Protein AF-A0A852RSH9-F1 (afdb_monomer)

Mean predicted aligned error: 13.24 Å

Solvent-accessible surface area (backbone atoms only — not comparable to full-atom values): 6559 Å² total; per-residue (Å²): 137,82,84,81,76,76,93,78,75,75,75,74,82,78,70,78,66,69,63,60,62,51,49,51,49,34,26,51,53,15,32,61,47,11,36,52,38,54,52,51,31,30,52,49,15,36,55,52,10,49,68,68,56,50,90,87,49,82,88,64,65,59,48,36,50,52,18,34,52,50,12,58,47,44,50,63,53,67,33,50,72,31,55,75,40,88,86,35,26,48,33,20,51,14,23,51,50,18,23,51,52,41,51,52,53,50,53,50,51,51,52,50,51,54,54,53,56,64,73,77,109

pLDDT: mean 73.57, std 10.84, range [40.19, 87.94]

Structure (mmCIF, N/CA/C/O backbone):
data_AF-A0A852RSH9-F1
#
_entry.id   AF-A0A852RSH9-F1
#
loop_
_atom_site.group_PDB
_atom_site.id
_atom_site.type_symbol
_atom_site.label_atom_id
_atom_site.label_alt_id
_atom_site.label_comp_id
_atom_site.label_asym_id
_atom_site.label_entity_id
_atom_site.label_seq_id
_atom_site.pdbx_PDB_ins_code
_atom_site.Cartn_x
_atom_site.Cartn_y
_atom_site.Cartn_z
_atom_site.occupancy
_atom_site.B_iso_or_equiv
_atom_site.auth_seq_id
_atom_site.auth_comp_id
_atom_site.auth_asym_id
_atom_site.auth_atom_id
_atom_site.pdbx_PDB_model_num
ATOM 1 N N . MET A 1 1 ? -49.557 -0.069 44.527 1.00 40.19 1 MET A N 1
ATOM 2 C CA . MET A 1 1 ? -48.549 0.842 45.110 1.00 40.19 1 MET A CA 1
ATOM 3 C C . MET A 1 1 ? -47.862 1.561 43.962 1.00 40.19 1 MET A C 1
ATOM 5 O O . MET A 1 1 ? -47.036 0.970 43.282 1.00 40.19 1 MET A O 1
ATOM 9 N N . SER A 1 2 ? -48.307 2.774 43.659 1.00 40.59 2 SER A N 1
ATOM 10 C CA . SER A 1 2 ? -47.812 3.610 42.563 1.00 40.59 2 SER A CA 1
ATOM 11 C C . SER A 1 2 ? -46.585 4.394 43.029 1.00 40.59 2 SER A C 1
ATOM 13 O O . SER A 1 2 ? -46.711 5.253 43.899 1.00 40.59 2 SER A O 1
ATOM 15 N N . GLN A 1 3 ? -45.404 4.090 42.480 1.00 51.09 3 GLN A N 1
ATOM 16 C CA . GLN A 1 3 ? -44.208 4.903 42.705 1.00 51.09 3 GLN A CA 1
ATOM 17 C C . GLN A 1 3 ? -44.372 6.261 42.014 1.00 51.09 3 GLN A C 1
ATOM 19 O O . GLN A 1 3 ? -44.431 6.357 40.790 1.00 51.09 3 GLN A O 1
ATOM 24 N N . GLN A 1 4 ? -44.454 7.307 42.832 1.00 49.69 4 GLN A N 1
ATOM 25 C CA . GLN A 1 4 ? -44.349 8.704 42.431 1.00 49.69 4 GLN A CA 1
ATOM 26 C C . GLN A 1 4 ? -42.904 8.972 41.982 1.00 49.69 4 GLN A C 1
ATOM 28 O O . GLN A 1 4 ? -41.993 9.022 42.805 1.00 49.69 4 GLN A O 1
ATOM 33 N N . PHE A 1 5 ? -42.688 9.126 40.675 1.00 55.72 5 PHE A N 1
ATOM 34 C CA . PHE A 1 5 ? -41.445 9.687 40.148 1.00 55.72 5 PHE A CA 1
ATOM 35 C C . PHE A 1 5 ? -41.389 11.187 40.494 1.00 55.72 5 PHE A C 1
ATOM 37 O O . PHE A 1 5 ? -42.370 11.892 40.240 1.00 55.72 5 PHE A O 1
ATOM 44 N N . PRO A 1 6 ? -40.288 11.704 41.072 1.00 60.03 6 PRO A N 1
ATOM 45 C CA . PRO A 1 6 ? -40.170 13.125 41.371 1.00 60.03 6 PRO A CA 1
ATOM 46 C C . PRO A 1 6 ? -40.139 13.958 40.073 1.00 60.03 6 PRO A C 1
ATOM 48 O O . PRO A 1 6 ? -39.415 13.610 39.134 1.00 60.03 6 PRO A O 1
ATOM 51 N N . PRO A 1 7 ? -40.886 15.074 40.001 1.00 55.66 7 PRO A N 1
ATOM 52 C CA . PRO A 1 7 ? -40.842 15.991 38.871 1.00 55.66 7 PRO A CA 1
ATOM 53 C C . PRO A 1 7 ? -39.565 16.828 38.979 1.00 55.66 7 PRO A C 1
ATOM 55 O O . PRO A 1 7 ? -39.526 17.827 39.689 1.00 55.66 7 PRO A O 1
ATOM 58 N N . GLY A 1 8 ? -38.481 16.408 38.327 1.00 55.28 8 GLY A N 1
ATOM 59 C CA . GLY A 1 8 ? -37.266 17.228 38.341 1.00 55.28 8 GLY A CA 1
ATOM 60 C C . GLY A 1 8 ? -36.024 16.660 37.673 1.00 55.28 8 GLY A C 1
ATOM 61 O O . GLY A 1 8 ? -35.146 17.434 37.311 1.00 55.28 8 GLY A O 1
ATOM 62 N N . SER A 1 9 ? -35.920 15.351 37.452 1.00 58.41 9 SER A N 1
ATOM 63 C CA . SER A 1 9 ? -34.740 14.793 36.785 1.00 58.41 9 SER A CA 1
ATOM 64 C C . SER A 1 9 ? -35.040 14.491 35.319 1.00 58.41 9 SER A C 1
ATOM 66 O O . SER A 1 9 ? -35.372 13.359 34.965 1.00 58.41 9 SER A O 1
ATOM 68 N N . PHE A 1 10 ? -34.911 15.496 34.448 1.00 58.62 10 PHE A N 1
ATOM 69 C CA . PHE A 1 10 ? -34.624 15.195 33.045 1.00 58.62 10 PHE A CA 1
ATOM 70 C C . PHE A 1 10 ? -33.313 14.390 33.016 1.00 58.62 10 PHE A C 1
ATOM 72 O O . PHE A 1 10 ? -32.347 14.814 33.660 1.00 58.62 10 PHE A O 1
ATOM 79 N N . PRO A 1 11 ? -33.247 13.228 32.337 1.00 65.31 11 PRO A N 1
ATOM 80 C CA . PRO A 1 11 ? -31.976 12.541 32.167 1.00 65.31 11 PRO A CA 1
ATOM 81 C C . PRO A 1 11 ? -31.000 13.513 31.488 1.00 65.31 11 PRO A C 1
ATOM 83 O O . PRO A 1 11 ? -31.418 14.246 30.584 1.00 65.31 11 PRO A O 1
ATOM 86 N N . PRO A 1 12 ? -29.725 13.575 31.919 1.00 63.69 12 PRO A N 1
ATOM 87 C CA . PRO A 1 12 ? -28.749 14.433 31.266 1.00 63.69 12 PRO A CA 1
ATOM 88 C C . PRO A 1 12 ? -28.748 14.116 29.765 1.00 63.69 12 PRO A C 1
ATOM 90 O O . PRO A 1 12 ? -28.863 12.937 29.407 1.00 63.69 12 PRO A O 1
ATOM 93 N N . PRO A 1 13 ? -28.657 15.129 28.883 1.00 60.53 13 PRO A N 1
ATOM 94 C CA . PRO A 1 13 ? -28.632 14.902 27.447 1.00 60.53 13 PRO A CA 1
ATOM 95 C C . PRO A 1 13 ? -27.546 13.873 27.139 1.00 60.53 13 PRO A C 1
ATOM 97 O O . PRO A 1 13 ? -26.367 14.092 27.428 1.00 60.53 13 PRO A O 1
ATOM 100 N N . GLN A 1 14 ? -27.963 12.715 26.618 1.00 59.28 14 GLN A N 1
ATOM 101 C CA . GLN A 1 14 ? -27.059 11.659 26.189 1.00 59.28 14 GLN A CA 1
ATOM 102 C C . GLN A 1 14 ? -26.166 12.255 25.104 1.00 59.28 14 GLN A C 1
ATOM 104 O O . GLN A 1 14 ? -26.600 12.481 23.974 1.00 59.28 14 GLN A O 1
ATOM 109 N N . ARG A 1 15 ? -24.925 12.584 25.473 1.00 58.81 15 ARG A N 1
ATOM 110 C CA . ARG A 1 15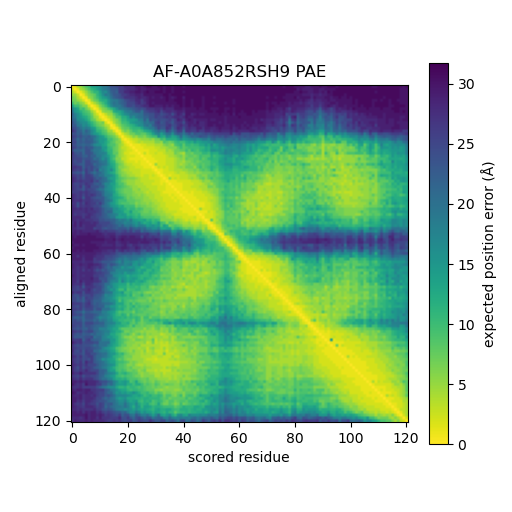 ? -23.906 13.033 24.527 1.00 58.81 15 ARG A CA 1
ATOM 111 C C . ARG A 1 15 ? -23.808 11.953 23.443 1.00 58.81 15 ARG A C 1
ATOM 113 O O . ARG A 1 15 ? -23.716 10.776 23.808 1.00 58.81 15 ARG A O 1
ATOM 120 N N . PRO A 1 16 ? -23.871 12.307 22.146 1.00 59.25 16 PRO A N 1
ATOM 121 C CA . PRO A 1 16 ? -23.742 11.319 21.089 1.00 59.25 16 PRO A CA 1
ATOM 122 C C . PRO A 1 16 ? -22.452 10.521 21.313 1.00 59.25 16 PRO A C 1
ATOM 124 O O . PRO A 1 16 ? -21.441 11.093 21.728 1.00 59.25 16 PRO A O 1
ATOM 127 N N . PRO A 1 17 ? -22.500 9.199 21.124 1.00 59.75 17 PRO A N 1
ATOM 128 C CA . PRO A 1 17 ? -21.482 8.299 21.633 1.00 59.75 17 PRO A CA 1
ATOM 129 C C . PRO A 1 17 ? -20.110 8.615 21.017 1.00 59.75 17 PRO A C 1
ATOM 131 O O . PRO A 1 17 ? -19.935 8.576 19.798 1.00 59.75 17 PRO A O 1
ATOM 134 N N . ASP A 1 18 ? -19.113 8.878 21.871 1.00 62.06 18 ASP A N 1
ATOM 135 C CA . ASP A 1 18 ? -17.711 9.157 21.499 1.00 62.06 18 ASP A CA 1
ATOM 136 C C . ASP A 1 18 ? -17.076 8.058 20.620 1.00 62.06 18 ASP A C 1
ATOM 138 O O . ASP A 1 18 ? -15.993 8.227 20.056 1.00 62.06 18 ASP A O 1
ATOM 142 N N . THR A 1 19 ? -17.730 6.902 20.509 1.00 61.78 19 THR A N 1
ATOM 143 C CA . THR A 1 19 ? -17.355 5.782 19.648 1.00 61.78 19 THR A CA 1
ATOM 144 C C . THR A 1 19 ? -17.330 6.156 18.169 1.00 61.78 19 THR A C 1
ATOM 146 O O . THR A 1 19 ? -16.432 5.689 17.469 1.00 61.78 19 THR A O 1
ATOM 149 N N . THR A 1 20 ? -18.228 7.024 17.690 1.00 67.19 20 THR A N 1
ATOM 150 C CA . THR A 1 20 ? -18.255 7.433 16.271 1.00 67.19 20 THR A CA 1
ATOM 151 C C . THR A 1 20 ? -17.026 8.270 15.910 1.00 67.19 20 THR A C 1
ATOM 153 O O . THR A 1 20 ? -16.362 8.006 14.909 1.00 67.19 20 THR A O 1
ATOM 156 N N . ASN A 1 21 ? -16.651 9.212 16.778 1.00 72.94 21 ASN A N 1
ATOM 157 C CA . ASN A 1 21 ? -15.473 10.061 16.576 1.00 72.94 21 ASN A CA 1
ATOM 158 C C . ASN A 1 21 ? -14.168 9.257 16.670 1.00 72.94 21 ASN A C 1
ATOM 160 O O . ASN A 1 21 ? -13.229 9.500 15.913 1.00 72.94 21 ASN A O 1
ATOM 164 N N . LYS A 1 22 ? -14.118 8.250 17.552 1.00 72.56 22 LYS A N 1
ATOM 165 C CA . LYS A 1 22 ? -12.975 7.329 17.657 1.00 72.56 22 LYS A CA 1
ATOM 166 C C . LYS A 1 22 ? -12.833 6.448 16.416 1.00 72.56 22 LYS A C 1
ATOM 168 O O . LYS A 1 22 ? -11.720 6.278 15.926 1.00 72.56 22 LYS A O 1
ATOM 173 N N . LEU A 1 23 ? -13.940 5.926 15.883 1.00 74.38 23 LEU A N 1
ATOM 174 C CA . LEU A 1 23 ? -13.925 5.108 14.668 1.00 74.38 23 LEU A CA 1
ATOM 175 C C . LEU A 1 23 ? -13.447 5.917 13.456 1.00 74.38 23 LEU A C 1
ATOM 177 O O . LEU A 1 23 ? -12.609 5.439 12.693 1.00 74.38 23 LEU A O 1
ATOM 181 N N . LEU A 1 24 ? -13.929 7.157 13.326 1.00 77.81 24 LEU A N 1
ATOM 182 C CA . LEU A 1 24 ? -13.509 8.082 12.277 1.00 77.81 24 LEU A CA 1
ATOM 183 C C . LEU A 1 24 ? -12.024 8.447 12.405 1.00 77.81 24 LEU A C 1
ATOM 185 O O . LEU A 1 24 ? -11.307 8.436 11.408 1.00 77.81 24 LEU A O 1
ATOM 189 N N . GLY A 1 25 ? -11.541 8.691 13.627 1.00 79.06 25 GLY A N 1
ATOM 190 C CA . GLY A 1 25 ? -10.123 8.946 13.890 1.00 79.06 25 GLY A CA 1
ATOM 191 C C . GLY A 1 25 ? -9.219 7.773 13.498 1.00 79.06 25 GLY A C 1
ATOM 192 O O . GLY A 1 25 ? -8.152 7.983 12.930 1.00 79.06 25 GLY A O 1
ATOM 193 N N . TYR A 1 26 ? -9.655 6.534 13.733 1.00 78.31 26 TYR A N 1
ATOM 194 C CA . TYR A 1 26 ? -8.916 5.336 13.322 1.00 78.31 26 TYR A CA 1
ATOM 195 C C . TYR A 1 26 ? -8.925 5.1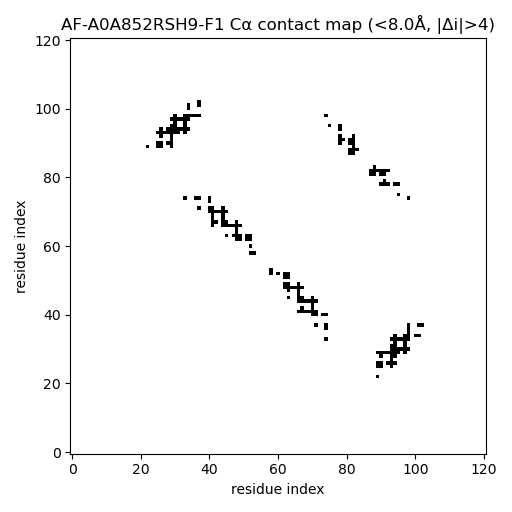08 11.810 1.00 78.31 26 TYR A C 1
ATOM 197 O O . TYR A 1 26 ? -7.901 4.727 11.245 1.00 78.31 26 TYR A O 1
ATOM 205 N N . LEU A 1 27 ? -10.051 5.385 11.152 1.00 76.12 27 LEU A N 1
ATOM 206 C CA . LEU A 1 27 ? -10.159 5.337 9.696 1.00 76.12 27 LEU A CA 1
ATOM 207 C C . LEU A 1 27 ? -9.260 6.384 9.037 1.00 76.12 27 LEU A C 1
ATOM 209 O O . LEU A 1 27 ? -8.498 6.038 8.143 1.00 76.12 27 LEU A O 1
ATOM 213 N N . LEU A 1 28 ? -9.301 7.631 9.513 1.00 81.56 28 LEU A N 1
ATOM 214 C CA . LEU A 1 28 ? -8.454 8.719 9.015 1.00 81.56 28 LEU A CA 1
ATOM 215 C C . LEU A 1 28 ? -6.970 8.466 9.300 1.00 81.56 28 LEU A C 1
ATOM 217 O O . LEU A 1 28 ? -6.137 8.682 8.425 1.00 81.56 28 LEU A O 1
ATOM 221 N N . GLY A 1 29 ? -6.632 7.954 10.487 1.00 79.44 29 GLY A N 1
ATOM 222 C CA . GLY A 1 29 ? -5.262 7.559 10.820 1.00 79.44 29 GLY A CA 1
ATOM 223 C C . GLY A 1 29 ? -4.733 6.478 9.875 1.00 79.44 29 GLY A C 1
ATOM 224 O O . GLY A 1 29 ? -3.646 6.623 9.316 1.00 79.44 29 GLY A O 1
ATOM 225 N N . GLY A 1 30 ? -5.533 5.437 9.620 1.00 75.69 30 GLY A N 1
ATOM 226 C CA . GLY A 1 30 ? -5.203 4.411 8.632 1.00 75.69 30 GLY A CA 1
ATOM 227 C C . GLY A 1 30 ? -5.092 4.975 7.212 1.00 75.69 30 GLY A C 1
ATOM 228 O O . GLY A 1 30 ? -4.132 4.664 6.512 1.00 75.69 30 GLY A O 1
ATOM 229 N N . LEU A 1 31 ? -6.021 5.849 6.813 1.00 80.50 31 LEU A N 1
ATOM 230 C CA . LEU A 1 31 ? -6.060 6.494 5.495 1.00 80.50 31 LEU A CA 1
ATOM 231 C C . LEU A 1 31 ? -4.807 7.325 5.207 1.00 80.50 31 LEU A C 1
ATOM 233 O O . LEU A 1 31 ? -4.390 7.391 4.059 1.00 80.50 31 LEU A O 1
ATOM 237 N N . LEU A 1 32 ? -4.205 7.947 6.223 1.00 84.00 32 LEU A N 1
ATOM 238 C CA . LEU A 1 32 ? -2.975 8.733 6.077 1.00 84.00 32 LEU A CA 1
ATOM 239 C C . LEU A 1 32 ? -1.715 7.862 6.042 1.00 84.00 32 LEU A C 1
ATOM 241 O O . LEU A 1 32 ? -0.738 8.211 5.382 1.00 84.00 32 LEU A O 1
ATOM 245 N N . ILE A 1 33 ? -1.731 6.720 6.731 1.00 82.12 33 ILE A N 1
ATOM 246 C CA . ILE A 1 33 ? -0.582 5.809 6.800 1.00 82.12 33 ILE A CA 1
ATOM 247 C C . ILE A 1 33 ? -0.526 4.872 5.585 1.00 82.12 33 ILE A C 1
ATOM 249 O O . ILE A 1 33 ? 0.563 4.544 5.116 1.00 82.12 33 ILE A O 1
ATOM 253 N N . GLY A 1 34 ? -1.680 4.487 5.033 1.00 77.69 34 GLY A N 1
ATOM 254 C CA . GLY A 1 34 ? -1.790 3.662 3.824 1.00 77.69 34 GLY A CA 1
ATOM 255 C C . GLY A 1 34 ? -0.970 4.168 2.623 1.00 77.69 34 GLY A C 1
ATOM 256 O O . GLY A 1 34 ? -0.199 3.386 2.071 1.00 77.69 34 GLY A O 1
ATOM 257 N N . PRO A 1 35 ? -1.062 5.457 2.240 1.00 78.81 35 PRO A N 1
ATOM 258 C CA . PRO A 1 35 ? -0.268 6.069 1.177 1.00 78.81 35 PRO A CA 1
ATOM 259 C C . PRO A 1 35 ? 1.235 5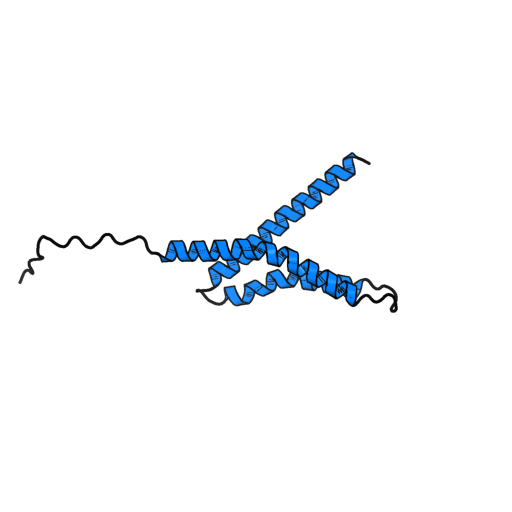.985 1.422 1.00 78.81 35 PRO A C 1
ATOM 261 O O . PRO A 1 35 ? 1.996 5.652 0.518 1.00 78.81 35 PRO A O 1
ATOM 264 N N . ILE A 1 36 ? 1.663 6.244 2.661 1.00 82.62 36 ILE A N 1
ATOM 265 C CA . ILE A 1 36 ? 3.077 6.196 3.042 1.00 82.62 36 ILE A CA 1
ATOM 266 C C . ILE A 1 36 ? 3.598 4.768 2.872 1.00 82.62 36 ILE A C 1
ATOM 268 O O . ILE A 1 36 ? 4.631 4.563 2.243 1.00 82.62 36 ILE A O 1
ATOM 272 N N . LEU A 1 37 ? 2.855 3.772 3.358 1.00 80.12 37 LEU A N 1
ATOM 273 C CA . LEU A 1 37 ? 3.199 2.358 3.187 1.00 80.12 37 LEU A CA 1
ATOM 274 C C . LEU A 1 37 ? 3.231 1.938 1.711 1.00 80.12 37 LEU A C 1
ATOM 276 O O . LEU A 1 37 ? 4.163 1.254 1.294 1.00 80.12 37 LEU A O 1
ATOM 280 N N . ALA A 1 38 ? 2.251 2.375 0.917 1.00 77.56 38 ALA A N 1
ATOM 281 C CA . ALA A 1 38 ? 2.152 2.047 -0.503 1.00 77.56 38 ALA A CA 1
ATOM 282 C C . ALA A 1 38 ? 3.314 2.600 -1.342 1.00 77.56 38 ALA A C 1
ATOM 284 O O . ALA A 1 38 ? 3.624 2.023 -2.377 1.00 77.56 38 ALA A O 1
ATOM 285 N N . VAL A 1 39 ? 3.965 3.682 -0.905 1.00 81.12 39 VAL A N 1
ATOM 286 C CA . VAL A 1 39 ? 5.121 4.276 -1.599 1.00 81.12 39 VAL A CA 1
ATOM 287 C C . VAL A 1 39 ? 6.444 3.781 -1.015 1.00 81.12 39 VAL A C 1
ATOM 289 O O . VAL A 1 39 ? 7.343 3.384 -1.755 1.00 81.12 39 VAL A O 1
ATOM 292 N N . VAL A 1 40 ? 6.575 3.766 0.314 1.00 83.69 40 VAL A N 1
ATOM 293 C CA . VAL A 1 40 ? 7.830 3.409 0.990 1.00 83.69 40 VAL A CA 1
ATOM 294 C C . VAL A 1 40 ? 8.173 1.937 0.785 1.00 83.69 40 VAL A C 1
ATOM 296 O O . VAL A 1 40 ? 9.336 1.627 0.545 1.00 83.69 40 VAL A O 1
ATOM 299 N N . CYS A 1 41 ? 7.201 1.021 0.844 1.00 82.50 41 CYS A N 1
ATOM 300 C CA . CYS A 1 41 ? 7.493 -0.408 0.734 1.00 82.50 41 CYS A CA 1
ATOM 301 C C . CYS A 1 41 ? 8.011 -0.832 -0.653 1.00 82.50 41 CYS A C 1
ATOM 303 O O . CYS A 1 41 ? 9.021 -1.538 -0.689 1.00 82.50 41 CYS A O 1
ATOM 305 N N . PRO A 1 42 ? 7.427 -0.388 -1.785 1.00 77.31 42 PRO A N 1
ATOM 306 C CA . PRO A 1 42 ? 8.009 -0.646 -3.101 1.00 77.31 42 PRO A CA 1
ATOM 307 C C . PRO A 1 42 ? 9.396 -0.024 -3.276 1.00 77.31 42 PRO A C 1
ATOM 309 O O . PRO A 1 42 ? 10.277 -0.675 -3.832 1.00 77.31 42 PRO A O 1
ATOM 312 N N . LEU A 1 43 ? 9.625 1.192 -2.761 1.00 81.81 43 LEU A N 1
ATOM 313 C CA . LEU A 1 43 ? 10.944 1.838 -2.808 1.00 81.81 43 LEU A CA 1
ATOM 314 C C . LEU A 1 43 ? 11.992 1.063 -2.005 1.00 81.81 43 LEU A C 1
ATOM 316 O O . LEU A 1 43 ? 13.108 0.866 -2.483 1.00 81.81 43 LEU A O 1
ATOM 320 N N . LEU A 1 44 ? 11.631 0.582 -0.813 1.00 82.25 44 LEU A N 1
ATOM 321 C CA . LEU A 1 44 ? 12.503 -0.271 -0.008 1.00 82.25 44 LEU A CA 1
ATOM 322 C C . LEU A 1 44 ? 12.795 -1.591 -0.730 1.00 82.25 44 LEU A C 1
ATOM 324 O O . LEU A 1 44 ? 13.943 -2.017 -0.788 1.00 82.25 44 LEU A O 1
ATOM 328 N N . GLY A 1 45 ? 11.767 -2.221 -1.306 1.00 78.06 45 GLY A N 1
ATOM 329 C CA . GLY A 1 45 ? 11.900 -3.459 -2.071 1.00 78.06 45 GLY A CA 1
ATOM 330 C C . GLY A 1 45 ? 12.824 -3.308 -3.281 1.00 78.06 45 GLY A C 1
ATOM 331 O O . GLY A 1 45 ? 13.691 -4.152 -3.505 1.00 78.06 45 GLY A O 1
ATOM 332 N N . LEU A 1 46 ? 12.709 -2.192 -4.005 1.00 78.31 46 LEU A N 1
ATOM 333 C CA . LEU A 1 46 ? 13.599 -1.833 -5.108 1.00 78.31 46 LEU A CA 1
ATOM 334 C C . LEU A 1 46 ? 15.037 -1.591 -4.627 1.00 78.31 46 LEU A C 1
ATOM 336 O O . LEU A 1 46 ? 15.972 -2.113 -5.231 1.00 78.31 46 LEU A O 1
ATOM 340 N N . ALA A 1 47 ? 15.232 -0.834 -3.543 1.00 78.31 47 ALA A N 1
ATOM 341 C CA . ALA A 1 47 ? 16.555 -0.565 -2.974 1.00 78.31 47 ALA A CA 1
ATOM 342 C C . ALA A 1 47 ? 17.254 -1.854 -2.510 1.00 78.31 47 ALA A C 1
ATOM 344 O O . ALA A 1 47 ? 18.443 -2.050 -2.757 1.00 78.31 47 ALA A O 1
ATOM 345 N N . ILE A 1 48 ? 16.505 -2.767 -1.889 1.00 78.56 48 ILE A N 1
ATOM 346 C CA . ILE A 1 48 ? 17.017 -4.068 -1.453 1.00 78.56 48 ILE A CA 1
ATOM 347 C C . ILE A 1 48 ? 17.336 -4.939 -2.676 1.00 78.56 48 ILE A C 1
ATOM 349 O O . ILE A 1 48 ? 18.460 -5.419 -2.805 1.00 78.56 48 ILE A O 1
ATOM 353 N N . GLY A 1 49 ? 16.391 -5.098 -3.608 1.00 70.94 49 GLY A N 1
ATOM 354 C CA . GLY A 1 49 ? 16.569 -5.923 -4.809 1.00 70.94 49 GLY A CA 1
ATOM 355 C C . GLY A 1 49 ? 17.719 -5.451 -5.703 1.00 70.94 49 GLY A C 1
ATOM 356 O O . GLY A 1 49 ? 18.478 -6.269 -6.217 1.00 70.94 49 GLY A O 1
ATOM 357 N N . SER A 1 50 ? 17.907 -4.135 -5.827 1.00 72.25 50 SER A N 1
ATOM 358 C CA . SER A 1 50 ? 19.041 -3.547 -6.554 1.00 72.25 50 SER A CA 1
ATOM 359 C C . SER A 1 50 ? 20.375 -3.715 -5.823 1.00 72.25 50 SER A C 1
ATOM 361 O O . SER A 1 50 ? 21.385 -3.947 -6.478 1.00 72.25 50 SER A O 1
ATOM 363 N N . SER A 1 51 ? 20.392 -3.693 -4.487 1.00 68.69 51 SER A N 1
ATOM 364 C CA . SER A 1 51 ? 21.613 -3.932 -3.698 1.00 68.69 51 SER A CA 1
ATOM 365 C C . SER A 1 51 ? 22.115 -5.377 -3.807 1.00 68.69 51 SER A C 1
ATOM 367 O O . SER A 1 51 ? 23.316 -5.622 -3.719 1.00 68.69 51 SER A O 1
ATOM 369 N N . PHE A 1 52 ? 21.208 -6.334 -4.027 1.00 64.88 52 PHE A N 1
ATOM 370 C CA . PHE A 1 52 ? 21.549 -7.737 -4.292 1.00 64.88 52 PHE A CA 1
ATOM 371 C C . PHE A 1 52 ? 21.895 -8.019 -5.761 1.00 64.88 52 PHE A C 1
ATOM 373 O O . PHE A 1 52 ? 22.501 -9.047 -6.054 1.00 64.88 52 PHE A O 1
ATOM 380 N N . SER A 1 53 ? 21.558 -7.106 -6.675 1.00 60.31 53 SER A N 1
ATOM 381 C CA . SER A 1 53 ? 21.949 -7.158 -8.085 1.00 60.31 53 SER A CA 1
ATOM 382 C C . SER A 1 53 ? 23.391 -6.665 -8.251 1.00 60.31 53 SER A C 1
ATOM 384 O O . SER A 1 53 ? 23.651 -5.615 -8.840 1.00 60.31 53 SER A O 1
ATOM 386 N N . THR A 1 54 ? 24.358 -7.393 -7.696 1.00 56.50 54 THR A N 1
ATOM 387 C CA . THR A 1 54 ? 25.777 -7.102 -7.914 1.00 56.50 54 THR A CA 1
ATOM 388 C C . THR A 1 54 ? 26.147 -7.434 -9.363 1.00 56.50 54 THR A C 1
ATOM 390 O O . THR A 1 54 ? 25.881 -8.533 -9.834 1.00 56.50 54 THR A O 1
ATOM 393 N N . GLN A 1 55 ? 26.807 -6.503 -10.066 1.00 51.81 55 GLN A N 1
ATOM 394 C CA . GLN A 1 55 ? 27.296 -6.650 -11.456 1.00 51.81 55 GLN A CA 1
ATOM 395 C C . GLN A 1 55 ? 28.200 -7.881 -11.717 1.00 51.81 55 GLN A C 1
ATOM 397 O O . GLN A 1 55 ? 28.644 -8.082 -12.841 1.00 51.81 55 GLN A O 1
ATOM 402 N N . ALA A 1 56 ? 28.518 -8.676 -10.692 1.00 54.53 56 ALA A N 1
ATOM 403 C CA . ALA A 1 56 ? 29.434 -9.810 -10.760 1.00 54.53 56 ALA A CA 1
ATOM 404 C C . ALA A 1 56 ? 28.764 -11.140 -11.154 1.00 54.53 56 ALA A C 1
ATOM 406 O O . ALA A 1 56 ? 29.472 -12.068 -11.532 1.00 54.53 56 ALA A O 1
ATOM 407 N N . ASN A 1 57 ? 27.436 -11.242 -11.075 1.00 50.44 57 ASN A N 1
ATOM 408 C CA . ASN A 1 57 ? 26.681 -12.346 -11.665 1.00 50.44 57 ASN A CA 1
ATOM 409 C C . ASN A 1 57 ? 25.907 -11.756 -12.838 1.00 50.44 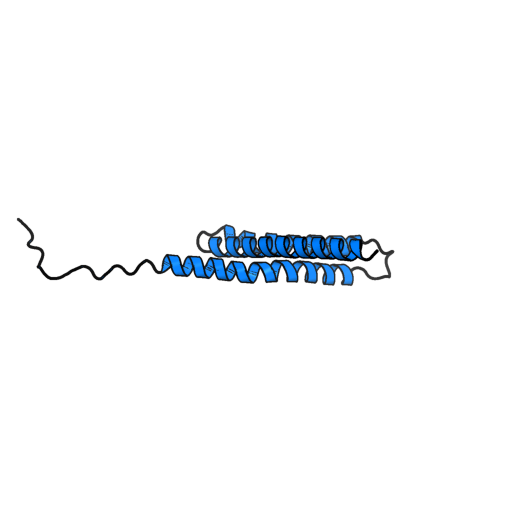57 ASN A C 1
ATOM 411 O O . ASN A 1 57 ? 25.224 -10.754 -12.626 1.00 50.44 57 ASN A O 1
ATOM 415 N N . ASP A 1 58 ? 26.058 -12.323 -14.039 1.00 54.19 58 ASP A N 1
ATOM 416 C CA . ASP A 1 58 ? 25.319 -11.949 -15.251 1.00 54.19 58 ASP A CA 1
ATOM 417 C C . ASP A 1 58 ? 23.929 -11.415 -14.898 1.00 54.19 58 ASP A C 1
ATOM 419 O O . ASP A 1 58 ? 23.199 -12.085 -14.172 1.00 54.19 58 ASP A O 1
ATOM 423 N N . TYR A 1 59 ? 23.633 -10.178 -15.314 1.00 55.94 59 TYR A N 1
ATOM 424 C CA . TYR A 1 59 ? 22.516 -9.350 -14.842 1.00 55.94 59 TYR A CA 1
ATOM 425 C C . TYR A 1 59 ? 21.154 -10.004 -15.129 1.00 55.94 59 TYR A C 1
ATOM 427 O O . TYR A 1 59 ? 20.422 -9.614 -16.035 1.00 55.94 59 TYR A O 1
ATOM 435 N N . ASP A 1 60 ? 20.810 -11.016 -14.348 1.00 63.38 60 ASP A N 1
ATOM 436 C CA . ASP A 1 60 ? 19.5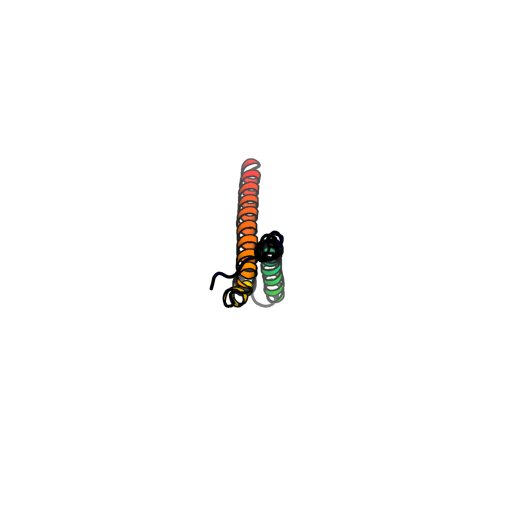07 -11.641 -14.323 1.00 63.38 60 ASP A CA 1
ATOM 437 C C . ASP A 1 60 ? 18.647 -10.703 -13.487 1.00 63.38 60 ASP A C 1
ATOM 439 O O . ASP A 1 60 ? 18.864 -10.567 -12.289 1.00 63.38 60 ASP A O 1
ATOM 443 N N . GLY A 1 61 ? 17.687 -10.003 -14.095 1.00 63.47 61 GLY A N 1
ATOM 444 C CA . GLY A 1 61 ? 16.814 -9.029 -13.412 1.00 63.47 61 GLY A CA 1
ATOM 445 C C . GLY A 1 61 ? 15.938 -9.621 -12.293 1.00 63.47 61 GLY A C 1
ATOM 446 O O . GLY A 1 61 ? 15.146 -8.916 -11.666 1.00 63.47 61 GLY A O 1
ATOM 447 N N . THR A 1 62 ? 16.084 -10.914 -12.020 1.00 73.31 62 THR A N 1
ATOM 448 C CA . THR A 1 62 ? 15.387 -11.719 -11.019 1.00 73.31 62 THR A CA 1
ATOM 449 C C . THR A 1 62 ? 15.437 -11.154 -9.584 1.00 73.31 62 THR A C 1
ATOM 451 O O . THR A 1 62 ? 14.372 -11.066 -8.973 1.00 73.31 62 THR A O 1
ATOM 454 N N . PRO A 1 63 ? 16.577 -10.704 -9.011 1.00 68.00 63 PRO A N 1
ATOM 455 C CA . PRO A 1 63 ? 16.616 -10.160 -7.652 1.00 68.00 63 PRO A CA 1
ATOM 456 C C . PRO A 1 63 ? 15.908 -8.805 -7.544 1.00 68.00 63 PRO A C 1
ATOM 458 O O . PRO A 1 63 ? 15.258 -8.523 -6.536 1.00 68.00 63 PRO A O 1
ATOM 461 N N . VAL A 1 64 ? 15.964 -7.989 -8.601 1.00 72.94 64 VAL A N 1
ATOM 462 C CA . VAL A 1 64 ? 15.229 -6.721 -8.676 1.00 72.94 64 VAL A CA 1
ATOM 463 C C . VAL A 1 64 ? 13.727 -6.992 -8.760 1.00 72.94 64 VAL A C 1
ATOM 465 O O . VAL A 1 64 ? 12.957 -6.392 -8.011 1.00 72.94 64 VAL A O 1
ATOM 468 N N . ALA A 1 65 ? 13.307 -7.946 -9.595 1.00 72.19 65 ALA A N 1
ATOM 469 C CA . ALA A 1 65 ? 11.907 -8.345 -9.718 1.00 72.19 65 ALA A CA 1
ATOM 470 C C . ALA A 1 65 ? 11.344 -8.902 -8.399 1.00 72.19 65 ALA A C 1
ATOM 472 O O . ALA A 1 65 ? 10.264 -8.491 -7.976 1.00 72.19 65 ALA A O 1
ATOM 473 N N . ILE A 1 66 ? 12.087 -9.772 -7.705 1.00 78.94 66 ILE A N 1
ATOM 474 C CA . ILE A 1 66 ? 11.697 -10.298 -6.386 1.00 78.94 66 ILE A CA 1
ATOM 475 C C . ILE A 1 66 ? 11.588 -9.162 -5.362 1.00 78.94 66 ILE A C 1
ATOM 477 O O . ILE A 1 66 ? 10.612 -9.110 -4.611 1.00 78.94 66 ILE A O 1
ATOM 481 N N . GLY A 1 67 ? 12.546 -8.230 -5.354 1.00 75.88 67 GLY A N 1
ATOM 482 C CA . GLY A 1 67 ? 12.522 -7.058 -4.478 1.00 75.88 67 GLY A CA 1
ATOM 483 C C . GLY A 1 67 ? 11.295 -6.172 -4.706 1.00 75.88 67 GLY A C 1
ATOM 484 O O . GLY A 1 67 ? 10.613 -5.805 -3.749 1.00 75.88 67 GLY A O 1
ATOM 485 N N . ILE A 1 68 ? 10.957 -5.888 -5.966 1.00 74.81 68 ILE A N 1
ATOM 486 C CA . ILE A 1 68 ? 9.776 -5.094 -6.338 1.00 74.81 68 ILE A CA 1
ATOM 487 C C . ILE A 1 68 ? 8.484 -5.820 -5.951 1.00 74.81 68 ILE A C 1
ATOM 489 O O . ILE A 1 68 ? 7.619 -5.227 -5.306 1.00 74.81 68 ILE A O 1
ATOM 493 N N . ILE A 1 69 ? 8.354 -7.103 -6.297 1.00 79.06 69 ILE A N 1
ATOM 494 C CA . ILE A 1 69 ? 7.168 -7.910 -5.976 1.00 79.06 69 ILE A CA 1
ATOM 495 C C . ILE A 1 69 ? 6.972 -7.965 -4.456 1.00 79.06 69 ILE A C 1
ATOM 497 O O . ILE A 1 69 ? 5.877 -7.683 -3.968 1.00 79.06 69 ILE A O 1
ATOM 501 N N . GLY A 1 70 ? 8.038 -8.239 -3.700 1.00 78.75 70 GLY A N 1
ATOM 502 C CA . GLY A 1 70 ? 8.014 -8.222 -2.238 1.00 78.75 70 GLY A CA 1
ATOM 503 C C . GLY A 1 70 ? 7.631 -6.853 -1.672 1.00 78.75 70 GLY A C 1
ATOM 504 O O . GLY A 1 70 ? 6.790 -6.775 -0.778 1.00 78.75 70 GLY A O 1
ATOM 505 N N . GLY A 1 71 ? 8.179 -5.772 -2.231 1.00 78.38 71 GLY A N 1
ATOM 506 C CA . GLY A 1 71 ? 7.872 -4.397 -1.833 1.00 78.38 71 GLY A CA 1
ATOM 507 C C . GLY A 1 71 ? 6.424 -3.973 -2.102 1.00 78.38 71 GLY A C 1
ATOM 508 O O . GLY A 1 71 ? 5.866 -3.216 -1.313 1.00 78.38 71 GLY A O 1
ATOM 509 N N . ILE A 1 72 ? 5.791 -4.485 -3.163 1.00 78.31 72 ILE A N 1
ATOM 510 C CA . ILE A 1 72 ? 4.374 -4.229 -3.491 1.00 78.31 72 ILE A CA 1
ATOM 511 C C . ILE A 1 72 ? 3.431 -5.105 -2.653 1.00 78.31 72 ILE A C 1
ATOM 513 O O . ILE A 1 72 ? 2.350 -4.659 -2.264 1.00 78.31 72 ILE A O 1
ATOM 517 N N . LEU A 1 73 ? 3.833 -6.336 -2.330 1.00 80.56 73 LEU A N 1
ATOM 518 C CA . LEU A 1 73 ? 3.059 -7.241 -1.474 1.00 80.56 73 LEU A CA 1
ATOM 519 C C . LEU A 1 73 ? 3.092 -6.834 0.003 1.00 80.56 73 LEU A C 1
ATOM 521 O O . LEU A 1 73 ? 2.096 -7.003 0.705 1.00 80.56 73 LEU A O 1
ATOM 525 N N . LEU A 1 74 ? 4.199 -6.266 0.488 1.00 80.69 74 LEU A N 1
ATOM 526 C CA . LEU A 1 74 ? 4.345 -5.846 1.885 1.00 80.69 74 LEU A CA 1
ATOM 527 C C . LEU A 1 74 ? 3.219 -4.918 2.392 1.00 80.69 74 LEU A C 1
ATOM 529 O O . LEU A 1 74 ? 2.632 -5.230 3.429 1.00 80.69 74 LEU A O 1
ATOM 533 N N . PRO A 1 75 ? 2.851 -3.818 1.703 1.00 75.06 75 PRO A N 1
ATOM 534 C CA . PRO A 1 75 ? 1.805 -2.910 2.166 1.00 75.06 75 PRO A CA 1
ATOM 535 C C . PRO A 1 75 ? 0.409 -3.540 2.127 1.00 75.06 75 PRO A C 1
ATOM 537 O O . PRO A 1 75 ? -0.487 -3.051 2.811 1.00 75.06 75 PRO A O 1
ATOM 540 N N . LEU A 1 76 ? 0.221 -4.640 1.387 1.00 76.75 76 LEU A N 1
ATOM 541 C CA . LEU A 1 76 ? -0.999 -5.449 1.429 1.00 76.75 76 LEU A CA 1
ATOM 542 C C . LEU A 1 76 ? -0.993 -6.427 2.608 1.00 76.75 76 LEU A C 1
ATOM 544 O O . LEU A 1 76 ? -2.048 -6.675 3.184 1.00 76.75 76 LEU A O 1
ATOM 548 N N . LEU A 1 77 ? 0.175 -6.947 2.997 1.00 80.12 77 LEU A N 1
ATOM 549 C CA . LEU A 1 77 ? 0.340 -7.900 4.100 1.00 80.12 77 LEU A CA 1
ATOM 550 C C . LEU A 1 77 ? 0.337 -7.233 5.484 1.00 80.12 77 LEU A C 1
ATOM 552 O O . LEU A 1 77 ? -0.210 -7.798 6.430 1.00 80.12 77 LEU A O 1
ATOM 556 N N . VAL A 1 78 ? 0.895 -6.026 5.612 1.00 80.00 78 VAL A N 1
ATOM 557 C CA . VAL A 1 78 ? 0.939 -5.259 6.873 1.00 80.00 78 VAL A CA 1
ATOM 558 C C . VAL A 1 78 ? -0.449 -5.028 7.500 1.00 80.00 78 VAL A C 1
ATOM 560 O O . VAL A 1 78 ? -0.575 -5.239 8.705 1.00 80.00 78 VAL A O 1
ATOM 56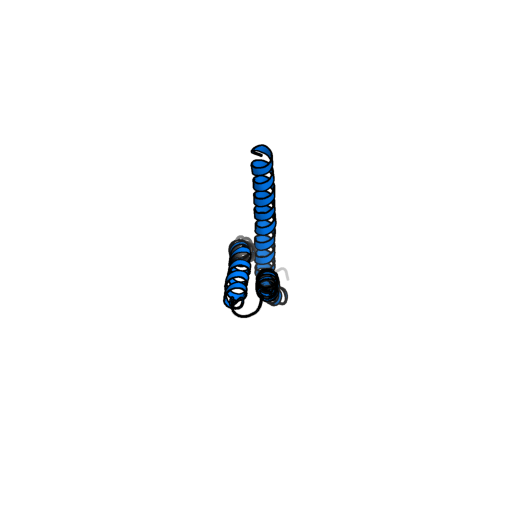3 N N . PRO A 1 79 ? -1.509 -4.647 6.758 1.00 75.56 79 PRO A N 1
ATOM 564 C CA . PRO A 1 79 ? -2.843 -4.455 7.331 1.00 75.56 79 PRO A CA 1
ATOM 565 C C . PRO A 1 79 ? -3.589 -5.761 7.666 1.00 75.56 79 PRO A C 1
ATOM 567 O O . PRO A 1 79 ? -4.524 -5.715 8.465 1.00 75.56 79 PRO A O 1
ATOM 570 N N . VAL A 1 80 ? -3.187 -6.924 7.132 1.00 79.25 80 VAL A N 1
ATOM 571 C CA . VAL A 1 80 ? -3.857 -8.228 7.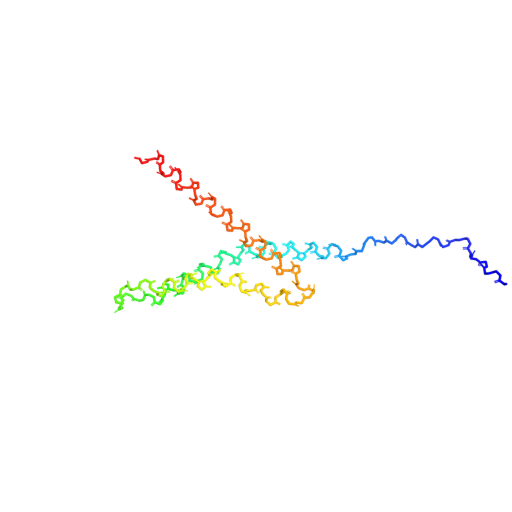357 1.00 79.25 80 VAL A CA 1
ATOM 572 C C . VAL A 1 80 ? -4.024 -8.588 8.840 1.00 79.25 80 VAL A C 1
ATOM 574 O O . VAL A 1 80 ? -5.157 -8.863 9.246 1.00 79.25 80 VAL A O 1
ATOM 577 N N . PRO A 1 81 ? -2.980 -8.558 9.695 1.00 76.81 81 PRO A N 1
ATOM 578 C CA . PRO A 1 81 ? -3.141 -8.859 11.117 1.00 76.81 81 PRO A CA 1
ATOM 579 C C . PRO A 1 81 ? -4.113 -7.897 11.815 1.00 76.81 81 PRO A C 1
ATOM 581 O O . PRO A 1 81 ? -4.865 -8.320 12.695 1.00 76.81 81 PRO A O 1
ATOM 584 N N . PHE A 1 82 ? -4.195 -6.635 11.378 1.00 76.94 82 PHE A N 1
ATOM 585 C CA . PHE A 1 82 ? -5.121 -5.650 11.943 1.00 76.94 82 PHE A CA 1
ATOM 586 C C . PHE A 1 82 ? -6.590 -5.919 11.578 1.00 76.94 82 PHE A C 1
ATOM 588 O O . PHE A 1 82 ? -7.481 -5.466 12.296 1.00 76.94 82 PHE A O 1
ATOM 595 N N . LEU A 1 83 ? -6.874 -6.697 10.528 1.00 75.25 83 LEU A N 1
ATOM 596 C CA . LEU A 1 83 ? -8.243 -7.064 10.132 1.00 75.25 83 LEU A CA 1
ATOM 597 C C . LEU A 1 83 ? -8.854 -8.182 10.997 1.00 75.25 83 LEU A C 1
ATOM 599 O O . LEU A 1 83 ? -10.079 -8.355 11.016 1.00 75.25 83 LEU A O 1
ATOM 603 N N . THR A 1 84 ? -8.023 -8.922 11.735 1.00 81.12 84 THR A N 1
ATOM 604 C CA . THR A 1 84 ? -8.457 -10.079 12.538 1.00 81.12 84 THR A CA 1
ATOM 605 C C . THR A 1 84 ? -9.195 -9.685 13.820 1.00 81.12 84 THR A C 1
ATOM 607 O O . THR A 1 84 ? -10.093 -10.404 14.254 1.00 81.12 84 THR A O 1
ATOM 610 N N . SER A 1 85 ? -8.895 -8.516 14.397 1.00 79.31 85 SER A N 1
ATOM 611 C CA . SER A 1 85 ? -9.527 -8.033 15.629 1.00 79.31 85 SER A CA 1
ATOM 612 C C . SER A 1 85 ? -10.518 -6.902 15.363 1.00 79.31 85 SER A C 1
ATOM 614 O O . SER A 1 85 ? -10.201 -5.910 14.708 1.00 79.31 85 SER A O 1
ATOM 616 N N . ALA A 1 86 ? -11.724 -7.006 15.933 1.00 72.56 86 ALA A N 1
ATOM 617 C CA . ALA A 1 86 ? -12.795 -6.018 15.770 1.00 72.56 86 ALA A CA 1
ATOM 618 C C . ALA A 1 86 ? -12.387 -4.591 16.180 1.00 72.56 86 ALA A C 1
ATOM 620 O O . ALA A 1 86 ? -12.917 -3.619 15.647 1.00 72.56 86 ALA A O 1
ATOM 621 N N . ARG A 1 87 ? -11.411 -4.459 17.088 1.00 76.06 87 ARG A N 1
ATOM 622 C CA . ARG A 1 87 ? -10.904 -3.167 17.567 1.00 76.06 87 ARG A CA 1
ATOM 623 C C . ARG A 1 87 ? -9.924 -2.503 16.592 1.00 76.06 87 ARG A C 1
ATOM 625 O O . ARG A 1 87 ? -9.849 -1.279 16.558 1.00 76.06 87 ARG A O 1
ATOM 632 N N . THR A 1 88 ? -9.192 -3.290 15.805 1.00 75.44 88 THR A N 1
ATOM 633 C CA . THR A 1 88 ? -8.170 -2.818 14.852 1.00 75.44 88 THR A CA 1
ATOM 634 C C . THR A 1 88 ? -8.634 -2.873 13.398 1.00 75.44 88 THR A C 1
ATOM 636 O O . THR A 1 88 ? -7.996 -2.288 12.529 1.00 75.44 88 THR A O 1
ATOM 639 N N . ARG A 1 89 ? -9.782 -3.501 13.119 1.00 79.12 89 ARG A N 1
ATOM 640 C CA . ARG A 1 89 ? -10.419 -3.500 11.795 1.00 79.12 89 ARG A CA 1
ATOM 641 C C . ARG A 1 89 ? -10.492 -2.127 11.116 1.00 79.12 89 ARG A C 1
ATOM 643 O O . ARG A 1 89 ? -10.079 -2.058 9.962 1.00 79.12 89 ARG A O 1
ATOM 650 N N . PRO A 1 90 ? -10.952 -1.036 11.766 1.00 79.31 90 PRO A N 1
ATOM 651 C CA . PRO A 1 90 ? -11.031 0.263 11.092 1.00 79.31 90 PRO A CA 1
ATOM 652 C C . PRO A 1 90 ? -9.652 0.810 10.691 1.00 79.31 90 PRO A C 1
ATOM 654 O O . PRO A 1 90 ? -9.549 1.497 9.680 1.00 79.31 90 PRO A O 1
ATOM 657 N N . TRP A 1 91 ? -8.593 0.448 11.424 1.00 79.38 91 TRP A N 1
ATOM 658 C CA . TRP A 1 91 ? -7.211 0.781 11.070 1.00 79.38 91 TRP A CA 1
ATOM 659 C C . TRP A 1 91 ? -6.754 0.053 9.809 1.00 79.38 91 TRP A C 1
ATOM 661 O O . TRP A 1 91 ? -6.276 0.692 8.875 1.00 79.38 91 TRP A O 1
ATOM 671 N N . GLY A 1 92 ? -6.937 -1.272 9.764 1.00 80.38 92 GLY A N 1
ATOM 672 C CA . GLY A 1 92 ? -6.561 -2.078 8.600 1.00 80.38 92 GLY A CA 1
ATOM 673 C C . GLY A 1 92 ? -7.326 -1.665 7.340 1.00 80.38 92 GLY A C 1
ATOM 674 O O . GLY A 1 92 ? -6.730 -1.515 6.276 1.00 80.38 92 GLY A O 1
ATOM 675 N N . VAL A 1 93 ? -8.630 -1.396 7.472 1.00 82.88 93 VAL A N 1
ATOM 676 C CA . VAL A 1 93 ? -9.464 -0.897 6.366 1.00 82.88 93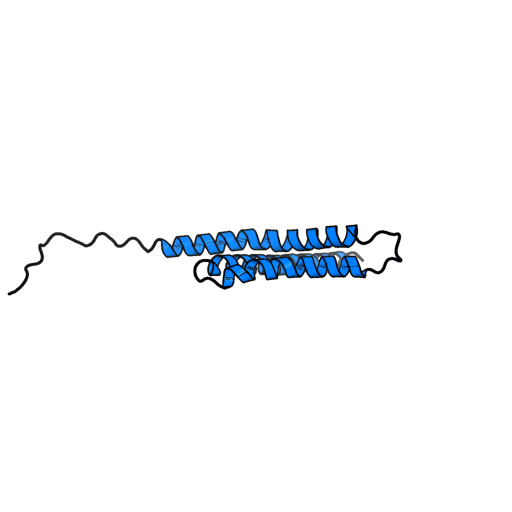 VAL A CA 1
ATOM 677 C C . VAL A 1 93 ? -9.011 0.493 5.915 1.00 82.88 93 VAL A C 1
ATOM 679 O O . VAL A 1 93 ? -8.885 0.717 4.714 1.00 82.88 93 VAL A O 1
ATOM 682 N N . GLY A 1 94 ? -8.714 1.406 6.846 1.00 82.19 94 GLY A N 1
ATOM 683 C CA . GLY A 1 94 ? -8.184 2.731 6.517 1.00 82.19 94 GLY A CA 1
ATOM 684 C C . GLY A 1 94 ? -6.853 2.658 5.764 1.00 82.19 94 GLY A C 1
ATOM 685 O O . GLY A 1 94 ? -6.695 3.323 4.744 1.00 82.19 94 GLY A O 1
ATOM 686 N N . MET A 1 95 ? -5.927 1.802 6.209 1.00 80.88 95 MET A N 1
ATOM 687 C CA . MET A 1 95 ? -4.636 1.584 5.541 1.00 80.88 95 MET A CA 1
ATOM 688 C C . MET A 1 95 ? -4.799 1.038 4.122 1.00 80.88 95 MET A C 1
ATOM 690 O O . MET A 1 95 ? -4.172 1.552 3.198 1.00 80.88 95 MET A O 1
ATOM 694 N N . LEU A 1 96 ? -5.667 0.041 3.929 1.00 83.50 96 LEU A N 1
ATOM 695 C CA . LEU A 1 96 ? -5.945 -0.515 2.603 1.00 83.50 96 LEU A CA 1
ATOM 696 C C . LEU A 1 96 ? -6.617 0.504 1.681 1.00 83.50 96 LEU A C 1
ATOM 698 O O . LEU A 1 96 ? -6.231 0.623 0.521 1.00 83.50 96 LEU A O 1
ATOM 702 N N . ALA A 1 97 ? -7.583 1.268 2.195 1.00 84.44 97 ALA A N 1
ATOM 703 C CA . ALA A 1 97 ? -8.242 2.321 1.431 1.00 84.44 97 ALA A CA 1
ATOM 704 C C . ALA A 1 97 ? -7.246 3.410 1.009 1.00 84.44 97 ALA A C 1
ATOM 706 O O . ALA A 1 97 ? -7.212 3.797 -0.158 1.00 84.44 97 ALA A O 1
ATOM 707 N N . GLY A 1 98 ? -6.392 3.859 1.931 1.00 82.38 98 GLY A N 1
ATOM 708 C CA . GLY A 1 98 ? -5.353 4.843 1.642 1.00 82.38 98 GLY A CA 1
ATOM 709 C C . GLY A 1 98 ? -4.337 4.334 0.615 1.00 82.38 98 GLY A C 1
ATOM 710 O O . GLY A 1 98 ? -4.000 5.049 -0.330 1.00 82.38 98 GLY A O 1
ATOM 711 N N . ALA A 1 99 ? -3.904 3.076 0.740 1.00 80.12 99 ALA A N 1
ATOM 712 C CA . ALA A 1 99 ? -3.012 2.442 -0.229 1.00 80.12 99 ALA A CA 1
ATOM 713 C C . ALA A 1 99 ? -3.656 2.326 -1.623 1.00 80.12 99 ALA A C 1
ATOM 715 O O . ALA A 1 99 ? -3.025 2.666 -2.623 1.00 80.12 99 ALA A O 1
ATOM 716 N N . ALA A 1 100 ? -4.926 1.916 -1.699 1.00 82.50 100 ALA A N 1
ATOM 717 C CA . ALA A 1 100 ? -5.660 1.788 -2.957 1.00 82.50 100 ALA A CA 1
ATOM 718 C C . ALA A 1 100 ? -5.859 3.139 -3.660 1.00 82.50 100 ALA A C 1
ATOM 720 O O . ALA A 1 100 ? -5.593 3.249 -4.856 1.00 82.50 100 ALA A O 1
ATOM 721 N N . ILE A 1 101 ? -6.265 4.180 -2.922 1.00 85.00 101 ILE A N 1
ATOM 722 C CA . ILE A 1 101 ? -6.398 5.541 -3.466 1.00 85.00 101 ILE A CA 1
ATOM 723 C C . ILE A 1 101 ? -5.056 6.007 -4.035 1.00 85.00 101 ILE A C 1
ATOM 725 O O . ILE A 1 101 ? -5.004 6.521 -5.148 1.00 85.00 101 ILE A O 1
ATOM 729 N N . THR A 1 102 ? -3.965 5.767 -3.309 1.00 82.50 102 THR A N 1
ATOM 730 C CA . THR A 1 102 ? -2.618 6.148 -3.752 1.00 82.50 102 THR A CA 1
ATOM 731 C C . THR A 1 102 ? -2.234 5.442 -5.047 1.00 82.50 102 THR A C 1
ATOM 733 O O . THR A 1 102 ? -1.766 6.101 -5.969 1.00 82.50 102 THR A O 1
ATOM 736 N N . MET A 1 103 ? -2.501 4.137 -5.167 1.00 79.88 103 MET A N 1
ATOM 737 C CA . MET A 1 103 ? -2.243 3.381 -6.399 1.00 79.88 103 MET A CA 1
ATOM 738 C C . MET A 1 103 ? -3.063 3.893 -7.590 1.00 79.88 103 MET A C 1
ATOM 740 O O . MET A 1 103 ? -2.529 4.001 -8.692 1.00 79.88 103 MET A O 1
ATOM 744 N N . ILE A 1 104 ? -4.334 4.254 -7.382 1.00 85.19 104 ILE A N 1
ATOM 745 C CA . ILE A 1 104 ? -5.188 4.822 -8.439 1.00 85.19 104 ILE A CA 1
ATOM 746 C C . ILE A 1 104 ? -4.649 6.183 -8.894 1.00 85.19 104 ILE A C 1
ATOM 748 O O . ILE A 1 104 ? -4.513 6.420 -10.094 1.00 85.19 104 ILE A O 1
ATOM 752 N N . VAL A 1 105 ? -4.314 7.065 -7.948 1.00 85.38 105 VAL A N 1
ATOM 753 C CA . VAL A 1 105 ? -3.768 8.398 -8.247 1.00 85.38 105 VAL A CA 1
ATOM 754 C C . VAL A 1 105 ? -2.433 8.278 -8.978 1.00 85.38 105 VAL A C 1
ATOM 756 O O . VAL A 1 105 ? -2.231 8.934 -9.996 1.00 85.38 105 VAL A O 1
ATOM 759 N N . PHE A 1 106 ? -1.541 7.412 -8.500 1.00 82.25 106 PHE A N 1
ATOM 760 C CA . PHE A 1 106 ? -0.229 7.211 -9.105 1.00 82.25 106 PHE A CA 1
ATOM 761 C C . PHE A 1 106 ? -0.337 6.588 -10.502 1.00 82.25 106 PHE A C 1
ATOM 763 O O . PHE A 1 106 ? 0.299 7.067 -11.435 1.00 82.25 106 PHE A O 1
ATOM 770 N N . GLY A 1 107 ? -1.207 5.589 -10.682 1.00 82.25 107 GLY A N 1
ATOM 771 C CA . GLY A 1 107 ? -1.494 5.006 -11.994 1.00 82.25 107 GLY A CA 1
ATOM 772 C C . GLY A 1 107 ? -2.071 6.027 -12.978 1.00 82.25 107 GLY A C 1
ATOM 773 O O . GLY A 1 107 ? -1.642 6.080 -14.130 1.00 82.25 107 GLY A O 1
ATOM 774 N N . GLY A 1 108 ? -2.982 6.889 -12.515 1.00 83.19 108 GLY A N 1
ATOM 775 C CA . GLY A 1 108 ? -3.527 7.993 -13.308 1.00 83.19 108 GLY A CA 1
ATOM 776 C C . GLY A 1 108 ? -2.469 9.027 -13.701 1.00 83.19 108 GLY A C 1
ATOM 777 O O . GLY A 1 108 ? -2.414 9.431 -14.861 1.00 83.19 108 GLY A O 1
ATOM 778 N N . LEU A 1 109 ? -1.587 9.408 -12.770 1.00 85.00 109 LEU A N 1
ATOM 779 C CA . LEU A 1 109 ? -0.457 10.303 -13.042 1.00 85.00 109 LEU A CA 1
ATOM 780 C C . LEU A 1 109 ? 0.512 9.696 -14.062 1.00 85.00 109 LEU A C 1
ATOM 782 O O . LEU A 1 109 ? 0.910 10.384 -15.000 1.00 85.00 109 LEU A O 1
ATOM 786 N N . CYS A 1 110 ? 0.848 8.410 -13.930 1.00 84.94 110 CYS A N 1
ATOM 787 C CA . CYS A 1 110 ? 1.689 7.709 -14.899 1.00 84.94 110 CYS A CA 1
ATOM 788 C C . CYS A 1 110 ? 1.048 7.670 -16.292 1.00 84.94 110 CYS A C 1
ATOM 790 O O . CYS A 1 110 ? 1.715 7.991 -17.273 1.00 84.94 110 CYS A O 1
ATOM 792 N N . ALA A 1 111 ? -0.239 7.328 -16.393 1.00 83.12 111 ALA A N 1
ATOM 793 C CA . ALA A 1 111 ? -0.951 7.310 -17.670 1.00 83.12 111 ALA A CA 1
ATOM 794 C C . ALA A 1 111 ? -1.012 8.706 -18.317 1.00 83.12 111 ALA A C 1
ATOM 796 O O . ALA A 1 111 ? -0.772 8.840 -19.517 1.00 83.12 111 ALA A O 1
ATOM 797 N N . GLY A 1 112 ? -1.270 9.750 -17.522 1.00 87.56 112 GLY A N 1
ATOM 798 C CA . GLY A 1 112 ? -1.266 11.136 -17.991 1.00 87.56 112 GLY A CA 1
ATOM 799 C C . GLY A 1 112 ? 0.108 11.591 -18.487 1.00 87.56 112 GLY A C 1
ATOM 800 O O . GLY A 1 112 ? 0.198 12.241 -19.526 1.00 87.56 112 GLY A O 1
ATOM 801 N N . PHE A 1 113 ? 1.182 11.203 -17.795 1.00 86.31 113 PHE A N 1
ATOM 802 C CA . PHE A 1 113 ? 2.549 11.526 -18.204 1.00 86.31 113 PHE A CA 1
ATOM 803 C C . PHE A 1 113 ? 2.942 10.825 -19.511 1.00 86.31 113 PHE A C 1
ATOM 805 O O . PHE A 1 113 ? 3.504 11.457 -20.399 1.00 86.31 113 PHE A O 1
ATOM 812 N N . ILE A 1 114 ? 2.583 9.545 -19.672 1.00 86.19 114 ILE A N 1
ATOM 813 C CA . ILE A 1 114 ? 2.793 8.804 -20.928 1.00 86.19 114 ILE A CA 1
ATOM 814 C C . ILE A 1 114 ? 2.040 9.475 -22.081 1.00 86.19 114 ILE A C 1
ATOM 816 O O . ILE A 1 114 ? 2.594 9.627 -23.168 1.00 86.19 114 ILE A O 1
ATOM 820 N N . TYR A 1 115 ? 0.796 9.897 -21.849 1.00 87.94 115 TYR A N 1
ATOM 821 C CA . TYR A 1 115 ? -0.004 10.587 -22.859 1.00 87.94 115 TYR A CA 1
ATOM 822 C C . TYR A 1 115 ? 0.622 11.925 -23.282 1.00 87.94 115 TYR A C 1
ATOM 824 O O . TYR A 1 115 ? 0.708 12.196 -24.476 1.00 87.94 115 TYR A O 1
ATOM 832 N N . LEU A 1 116 ? 1.102 12.725 -22.322 1.00 86.44 116 LEU A N 1
ATOM 833 C CA . LEU A 1 116 ? 1.824 13.976 -22.586 1.00 86.44 116 LEU A CA 1
ATOM 834 C C . LEU A 1 116 ? 3.090 13.739 -23.414 1.00 86.44 116 LEU A C 1
ATOM 836 O O . LEU A 1 116 ? 3.260 14.364 -24.454 1.00 86.44 116 LEU A O 1
ATOM 840 N N . LEU A 1 117 ? 3.929 12.783 -23.010 1.00 81.56 117 LEU A N 1
ATOM 841 C CA . LEU A 1 117 ? 5.152 12.444 -23.745 1.00 81.56 117 LEU A CA 1
ATOM 842 C C . LEU A 1 117 ? 4.873 11.916 -25.157 1.00 81.56 117 LEU A C 1
ATOM 844 O O . LEU A 1 117 ? 5.656 12.153 -26.069 1.00 81.56 117 LEU A O 1
ATOM 848 N N . SER A 1 118 ? 3.754 11.215 -25.351 1.00 80.25 118 SER A N 1
ATOM 849 C CA . SER A 1 118 ? 3.357 10.691 -26.664 1.00 80.25 118 SER A CA 1
ATOM 850 C C . SER A 1 118 ? 2.854 11.777 -27.620 1.00 80.25 118 SER A C 1
ATOM 852 O O . SER A 1 118 ? 2.729 11.514 -28.808 1.00 80.25 118 SER A O 1
ATOM 854 N N . GLN A 1 119 ? 2.521 12.968 -27.116 1.00 76.50 119 GLN A N 1
AT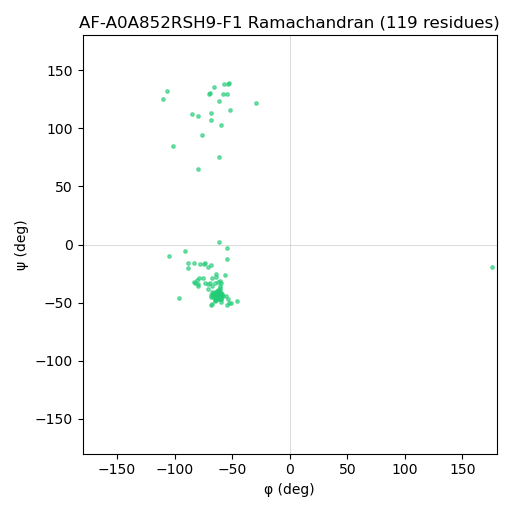OM 855 C CA . GLN A 1 119 ? 2.116 14.113 -27.939 1.00 76.50 119 GLN A CA 1
ATOM 856 C C . GLN A 1 119 ? 3.309 14.970 -28.384 1.00 76.50 119 GLN A C 1
ATOM 858 O O . GLN A 1 119 ? 3.186 15.731 -29.340 1.00 76.50 119 GLN A O 1
ATOM 863 N N . GLU A 1 120 ? 4.442 14.872 -27.685 1.00 65.94 120 GLU A N 1
ATOM 864 C CA . GLU A 1 120 ? 5.668 15.627 -27.977 1.00 65.94 120 GLU A CA 1
ATOM 865 C C . GLU A 1 120 ? 6.629 14.886 -28.930 1.00 65.94 120 GLU A C 1
ATOM 867 O O . GLU A 1 120 ? 7.642 15.461 -29.334 1.00 65.94 120 GLU A O 1
ATOM 872 N N . ALA A 1 121 ? 6.320 13.633 -29.286 1.00 52.50 121 ALA A N 1
ATOM 873 C CA . ALA A 1 121 ? 7.080 12.777 -30.203 1.00 52.50 121 ALA A CA 1
ATOM 874 C C . ALA A 1 121 ? 6.426 12.701 -31.591 1.00 52.50 121 ALA A C 1
ATOM 876 O O . ALA A 1 121 ? 7.186 12.668 -32.586 1.00 52.50 121 ALA A O 1
#

Sequence (121 aa):
MSQQFPPGSFPPPQRPPDTTNKLLGYLLGGLLIGPILAVVCPLLGLAIGSSFSTQANDYDGTPVAIGIIGGILLPLLVPVPFLTSARTRPWGVGMLAGAAITMIVFGGLCAGFIYLLSQEA

Foldseek 3Di:
DDDDDDPDDDDPPPDPDCVVVVLVVLLVLLLVVLLVLLPVLLVQLQVQLVVVQDPPPPRPCVSNVRSNVRSNVVLVVVLVVLCVDPVSNSNSVSNNNNNVVNVVVVVVVVVVVVVVVVVVD

Radius of gyration: 25.1 Å; Cα contacts (8 Å, |Δi|>4): 113; chains: 1; bounding box: 78×30×75 Å

Secondary structure (DSSP, 8-state):
------TT-PPPP-PPPTHHHHHHHHHHHHHHHHHHHHHHHHHHHHHHHHHH--TTS---SHHHHHHHHHHHHHHHHTTHHHHSSTTTHHHHHHHHHHHHHHHHHHHHHHHHHHHHHHH--

Organism: NCBI:txid349522

Nearest PDB structures (foldseek):
  5nl1-assembly2_E  TM=4.361E-01  e=3.345E+00  Mus musculus
  8b6h-assembly1_EG  TM=4.280E-01  e=3.012E+00  Tetrahymena thermophila SB210
  6grj-assembly1_I  TM=3.442E-01  e=5.645E+00  Aeromonas hydrophila